Protein AF-A0A353M2Z2-F1 (afdb_monomer)

Nearest PDB structures (foldseek):
  1bkh-assembly2_B  TM=6.447E-01  e=1.099E+00  Pseudomonas putida
  4bub-assembly2_B  TM=2.627E-01  e=3.035E-01  Thermotoga maritima
  2xja-assembly1_A  TM=4.482E-01  e=3.719E+00  Mycobacterium tuberculosis H37Rv
  6dg3-assembly2_D  TM=2.958E-01  e=1.650E+00  Lactiplantibacillus plantarum WCFS1
  7b6g-assembly1_AAA  TM=3.457E-01  e=3.036E+00  Escherichia coli

pLDDT: mean 93.99, std 3.49, range [76.19, 97.94]

Solvent-accessible surface area (backbone atoms only — not comparable to full-atom values): 6653 Å² total; per-residue (Å²): 98,61,69,60,35,52,56,48,42,72,75,35,77,84,65,81,46,67,49,80,40,63,65,47,56,68,56,23,33,75,76,69,71,40,52,56,71,81,47,38,86,52,32,68,34,36,24,31,54,57,53,56,39,16,71,68,46,41,49,57,47,53,56,52,49,56,75,73,43,63,90,91,61,43,48,48,73,35,73,53,76,50,80,56,53,53,96,57,33,64,75,45,80,54,29,28,66,52,43,42,46,72,67,57,51,50,53,51,51,51,48,37,54,75,76,68,80

Secondary structure (DSSP, 8-state):
-HHHHHHHHHH-TTS--EEEE-S-HHHHHHHH---HHHHGGGSSEEEEB--SB-HHHHHHHHHHHHHHSPTT--B--B----SS--TTTTTSTTB-SS---HHHHHHHHHHHHHHT-

Foldseek 3Di:
DQVVLCVQVVVPVPDFFEEEFALDQVCRCPPVVCNCLVCLVSGQEYEHALEQFDLVLLLVSLLVSVVSHPPNHHYDYHYDQAQAHDPCQPVDNGGPNGGDDPVNVVSSVVSCVVSPD

Sequence (117 aa):
MEYFHNLVKAKSPKIKLSAAVFPNPRVAASQVYCDWVGFSQFLDFVCPMVYWYSPEYYRQTVERLQAITPAGTKLYPGISALGVPHPLAGENVNFLPKAPDMEYVAELIDIAREVGT

Structure (mmCIF, N/CA/C/O backbone):
data_AF-A0A353M2Z2-F1
#
_entry.id   AF-A0A353M2Z2-F1
#
loop_
_atom_site.group_PDB
_atom_site.id
_atom_site.type_symbol
_atom_site.label_atom_id
_atom_site.label_alt_id
_atom_site.label_comp_id
_atom_site.label_asym_id
_atom_site.label_entity_id
_atom_site.label_seq_id
_atom_site.pdbx_PDB_ins_code
_atom_site.Cartn_x
_atom_site.Cartn_y
_atom_site.Cartn_z
_atom_site.occupancy
_atom_site.B_iso_or_equiv
_atom_site.auth_seq_id
_atom_site.auth_comp_id
_atom_site.auth_asym_id
_atom_site.auth_atom_id
_atom_site.pdbx_PDB_model_num
ATOM 1 N N . MET A 1 1 ? -13.353 10.273 9.686 1.00 91.00 1 MET A N 1
ATOM 2 C CA . MET A 1 1 ? -13.162 8.807 9.784 1.00 91.00 1 MET A CA 1
ATOM 3 C C . MET A 1 1 ? -13.633 8.231 11.108 1.00 91.00 1 MET A C 1
ATOM 5 O O . MET A 1 1 ? -14.258 7.181 11.081 1.00 91.00 1 MET A O 1
ATOM 9 N N . GLU A 1 2 ? -13.424 8.923 12.229 1.00 94.50 2 GLU A N 1
ATOM 10 C CA . GLU A 1 2 ? -13.919 8.518 13.556 1.00 94.50 2 GLU A CA 1
ATOM 11 C C . GLU A 1 2 ? -15.398 8.091 13.583 1.00 94.50 2 GLU A C 1
ATOM 13 O O . GLU A 1 2 ? -15.724 7.029 14.101 1.00 94.50 2 GLU A O 1
ATOM 18 N N . TYR A 1 3 ? -16.289 8.855 12.940 1.00 96.75 3 TYR A N 1
ATOM 19 C CA . TYR A 1 3 ? -17.705 8.486 12.822 1.00 96.75 3 TYR A CA 1
ATOM 20 C C . TYR A 1 3 ? -17.911 7.075 12.238 1.00 96.75 3 TYR A C 1
ATOM 22 O O . TYR A 1 3 ? -18.635 6.264 12.815 1.00 96.75 3 TYR A O 1
ATOM 30 N N . PHE A 1 4 ? -17.243 6.757 11.123 1.00 96.06 4 PHE A N 1
ATOM 31 C CA . PHE A 1 4 ? -17.342 5.442 10.483 1.00 96.06 4 PHE A CA 1
ATOM 32 C C . PHE A 1 4 ? -16.715 4.344 11.335 1.00 96.06 4 PHE A C 1
ATOM 34 O O . PHE A 1 4 ? -17.272 3.253 11.416 1.00 96.06 4 PHE A O 1
ATOM 41 N N . HIS A 1 5 ? -15.598 4.637 12.003 1.00 96.44 5 HIS A N 1
ATOM 42 C CA . HIS A 1 5 ? -15.005 3.719 12.967 1.00 96.44 5 HIS A CA 1
ATOM 43 C C . HIS A 1 5 ? -16.020 3.346 14.051 1.00 96.44 5 HIS A C 1
ATOM 45 O O . HIS A 1 5 ? -16.340 2.170 14.212 1.00 96.44 5 HIS A O 1
ATOM 51 N N . ASN A 1 6 ? -16.598 4.341 14.725 1.00 97.38 6 ASN A N 1
ATOM 52 C CA . ASN A 1 6 ? -17.565 4.127 15.799 1.00 97.38 6 ASN A CA 1
ATOM 53 C C . ASN A 1 6 ? -18.798 3.363 15.305 1.00 97.38 6 ASN A C 1
ATOM 55 O O . ASN A 1 6 ? -19.238 2.419 15.959 1.00 97.38 6 ASN A O 1
ATOM 59 N N . LEU A 1 7 ? -19.311 3.705 14.121 1.00 97.56 7 LEU A N 1
ATOM 60 C CA . LEU A 1 7 ? -20.452 3.022 13.513 1.00 97.56 7 LEU A CA 1
ATOM 61 C C . LEU A 1 7 ? -20.160 1.539 13.226 1.00 97.56 7 LEU A C 1
ATOM 63 O O . LEU A 1 7 ? -20.971 0.671 13.554 1.00 97.56 7 LEU A O 1
ATOM 67 N N . VAL A 1 8 ? -18.990 1.230 12.661 1.00 97.06 8 VAL A N 1
ATOM 68 C CA . VAL A 1 8 ? -18.574 -0.152 12.376 1.00 97.06 8 VAL A CA 1
ATOM 69 C C . VAL A 1 8 ? -18.362 -0.937 13.670 1.00 97.06 8 VAL A C 1
ATOM 71 O O . VAL A 1 8 ? -18.878 -2.049 13.808 1.00 97.06 8 VAL A O 1
ATOM 74 N N . LYS A 1 9 ? -17.650 -0.361 14.645 1.00 96.38 9 LYS A N 1
ATOM 75 C CA . LYS A 1 9 ? -17.337 -1.044 15.908 1.00 96.38 9 LYS A CA 1
ATOM 76 C C . LYS A 1 9 ? -18.563 -1.228 16.801 1.00 96.38 9 LYS A C 1
ATOM 78 O O . LYS A 1 9 ? -18.654 -2.258 17.465 1.00 96.38 9 LYS A O 1
ATOM 83 N N . ALA A 1 10 ? -19.539 -0.319 16.747 1.00 97.56 10 ALA A N 1
ATOM 84 C CA . ALA A 1 10 ? -20.832 -0.488 17.409 1.00 97.56 10 ALA A CA 1
ATOM 85 C C . ALA A 1 10 ? -21.625 -1.676 16.841 1.00 97.56 10 ALA A C 1
ATOM 87 O O . ALA A 1 10 ? -22.316 -2.369 17.586 1.00 97.56 10 ALA A O 1
ATOM 88 N N . LYS A 1 11 ? -21.512 -1.949 15.532 1.00 97.50 11 LYS A N 1
ATOM 89 C CA . LYS A 1 11 ? -22.144 -3.125 14.918 1.00 97.50 11 LYS A CA 1
ATOM 90 C C . LYS A 1 11 ? -21.443 -4.417 15.325 1.00 97.50 11 LYS A C 1
ATOM 92 O O . LYS A 1 11 ? -22.106 -5.409 15.622 1.00 97.50 11 LYS A O 1
ATOM 97 N N . SER A 1 12 ? -20.113 -4.422 15.296 1.00 97.62 12 SER A N 1
ATOM 98 C CA . SER A 1 12 ? -19.300 -5.509 15.831 1.00 97.62 12 SER A CA 1
ATOM 99 C C . SER A 1 12 ? -17.833 -5.087 15.952 1.00 97.62 12 SER A C 1
ATOM 101 O O . SER A 1 12 ? -17.242 -4.669 14.953 1.00 97.62 12 SER A O 1
ATOM 103 N N . PRO A 1 13 ? -17.174 -5.311 17.105 1.00 95.00 13 PRO A N 1
ATOM 104 C CA . PRO A 1 13 ? -15.746 -5.026 17.251 1.00 95.00 13 PRO A CA 1
ATOM 105 C C . PRO A 1 13 ? -14.857 -5.936 16.384 1.00 95.00 13 PRO A C 1
ATOM 107 O O . PRO A 1 13 ? -13.688 -5.622 16.164 1.00 95.00 13 PRO A O 1
ATOM 110 N N . LYS A 1 14 ? -15.395 -7.053 15.868 1.00 96.88 14 LYS A N 1
ATOM 111 C CA . LYS A 1 14 ? -14.660 -8.002 15.017 1.00 96.88 14 LYS A CA 1
ATOM 112 C C . LYS A 1 14 ? -14.533 -7.539 13.563 1.00 96.88 14 LYS A C 1
ATOM 114 O O . LYS A 1 14 ? -13.639 -8.013 12.867 1.00 96.88 14 LYS A O 1
ATOM 119 N N . ILE A 1 15 ? -15.409 -6.644 13.096 1.00 96.75 15 ILE A N 1
ATOM 120 C CA . ILE A 1 15 ? -15.358 -6.143 11.717 1.00 96.75 15 ILE A CA 1
ATOM 121 C C . ILE A 1 15 ? -14.131 -5.246 11.562 1.00 96.75 15 ILE A C 1
ATOM 123 O O . ILE A 1 15 ? -13.891 -4.355 12.383 1.00 96.75 15 ILE A O 1
ATOM 127 N N . LYS A 1 16 ? -13.355 -5.495 10.506 1.00 95.88 16 LYS A N 1
ATOM 128 C CA . LYS A 1 16 ? -12.177 -4.706 10.149 1.00 95.88 16 LYS A CA 1
ATOM 129 C C . LYS A 1 16 ? -12.564 -3.566 9.213 1.00 95.88 16 LYS A C 1
ATOM 131 O O . LYS A 1 16 ? -13.311 -3.782 8.265 1.00 95.88 16 LYS A O 1
ATOM 136 N N . LEU A 1 17 ? -12.058 -2.370 9.496 1.00 96.19 17 LEU A N 1
ATOM 137 C CA . LEU A 1 17 ? -12.238 -1.174 8.681 1.00 96.19 17 LEU A CA 1
ATOM 138 C C . LEU A 1 17 ? -10.895 -0.767 8.075 1.00 96.19 17 LEU A C 1
ATOM 140 O O . LEU A 1 17 ? -9.902 -0.656 8.791 1.00 96.19 17 LEU A O 1
ATOM 144 N N . SER A 1 18 ? -10.871 -0.526 6.770 1.00 96.81 18 SER A N 1
ATOM 145 C CA . SER A 1 18 ? -9.670 -0.126 6.039 1.00 96.81 18 SER A CA 1
ATOM 146 C C . SER A 1 18 ? -9.983 0.894 4.950 1.00 96.81 18 SER A C 1
ATOM 148 O O . SER A 1 18 ? -11.146 1.224 4.705 1.00 96.81 18 SER A O 1
ATOM 150 N N . ALA A 1 19 ? -8.933 1.405 4.306 1.00 96.69 19 ALA A N 1
ATOM 151 C CA . ALA A 1 19 ? -9.045 2.303 3.165 1.00 96.69 19 ALA A CA 1
ATOM 152 C C . ALA A 1 19 ? -7.968 2.000 2.116 1.00 96.69 19 ALA A C 1
ATOM 154 O O . ALA A 1 19 ? -6.801 1.809 2.465 1.00 96.69 19 ALA A O 1
ATOM 155 N N . ALA A 1 20 ? -8.357 2.008 0.839 1.00 96.62 20 ALA A N 1
ATOM 156 C CA . ALA A 1 20 ? -7.428 2.070 -0.286 1.00 96.62 20 ALA A CA 1
ATOM 157 C C . ALA A 1 20 ? -7.062 3.536 -0.555 1.00 96.62 20 ALA A C 1
ATOM 159 O O . ALA A 1 20 ? -7.951 4.377 -0.689 1.00 96.62 20 ALA A O 1
ATOM 160 N N . VAL A 1 21 ? -5.767 3.856 -0.580 1.00 96.44 21 VAL A N 1
ATOM 161 C CA . VAL A 1 21 ? -5.283 5.249 -0.569 1.00 96.44 21 VAL A CA 1
ATOM 162 C C . VAL A 1 21 ? -4.149 5.470 -1.559 1.00 96.44 21 VAL A C 1
ATOM 164 O O . VAL A 1 21 ? -3.454 4.535 -1.951 1.00 96.44 21 VAL A O 1
ATOM 167 N N . PHE A 1 22 ? -3.923 6.721 -1.958 1.00 95.50 22 PHE A N 1
ATOM 168 C CA . PHE A 1 22 ? -2.767 7.063 -2.783 1.00 95.50 22 PHE A CA 1
ATOM 169 C C . PHE A 1 22 ? -1.458 6.907 -1.988 1.00 95.50 22 PHE A C 1
ATOM 171 O O . PHE A 1 22 ? -1.369 7.389 -0.855 1.00 95.50 22 PHE A O 1
ATOM 178 N N . PRO A 1 23 ? -0.404 6.308 -2.574 1.00 94.50 23 PRO A N 1
ATOM 179 C CA . PRO A 1 23 ? 0.837 5.985 -1.860 1.00 94.50 23 PRO A CA 1
ATOM 180 C C . PRO A 1 23 ? 1.709 7.211 -1.538 1.00 94.50 23 PRO A C 1
ATOM 182 O O . PRO A 1 23 ? 2.677 7.126 -0.781 1.00 94.50 23 PRO A O 1
ATOM 185 N N . ASN A 1 24 ? 1.400 8.379 -2.105 1.00 94.44 24 ASN A N 1
ATOM 186 C CA . ASN A 1 24 ? 2.057 9.628 -1.744 1.00 94.44 24 ASN A CA 1
ATOM 187 C C . ASN A 1 24 ? 1.145 10.445 -0.813 1.00 94.44 24 ASN A C 1
ATOM 189 O O . ASN A 1 24 ? 0.219 11.083 -1.307 1.00 94.44 24 ASN A O 1
ATOM 193 N N . PRO A 1 25 ? 1.404 10.483 0.507 1.00 92.75 25 PRO A N 1
ATOM 194 C CA . PRO A 1 25 ? 0.543 11.175 1.474 1.00 92.75 25 PRO A CA 1
ATOM 195 C C . PRO A 1 25 ? 0.496 12.691 1.254 1.00 92.75 25 PRO A C 1
ATOM 197 O O . PRO A 1 25 ? -0.535 13.316 1.476 1.00 92.75 25 PRO A O 1
ATOM 200 N N . ARG A 1 26 ? 1.593 13.292 0.771 1.00 92.88 26 ARG A N 1
ATOM 201 C CA . ARG A 1 26 ? 1.663 14.735 0.512 1.00 92.88 26 ARG A CA 1
ATOM 202 C C . ARG A 1 26 ? 0.736 15.110 -0.637 1.00 92.88 26 ARG A C 1
ATOM 204 O O . ARG A 1 26 ? -0.038 16.049 -0.510 1.00 92.88 26 ARG A O 1
ATOM 211 N N . VAL A 1 27 ? 0.824 14.365 -1.738 1.00 94.25 27 VAL A N 1
ATOM 212 C CA . VAL A 1 27 ? -0.024 14.567 -2.922 1.00 94.25 27 VAL A CA 1
ATOM 213 C C . VAL A 1 27 ? -1.474 14.193 -2.616 1.00 94.25 27 VAL A C 1
ATOM 215 O O . VAL A 1 27 ? -2.381 14.923 -3.001 1.00 94.25 27 VAL A O 1
ATOM 218 N N . ALA A 1 28 ? -1.697 13.107 -1.869 1.00 95.75 28 ALA A N 1
ATOM 219 C CA . ALA A 1 28 ? -3.029 12.682 -1.448 1.00 95.75 28 ALA A CA 1
ATOM 220 C C . ALA A 1 28 ? -3.751 13.790 -0.664 1.00 95.75 28 ALA A C 1
ATOM 222 O O . ALA A 1 28 ? -4.890 14.132 -0.981 1.00 95.75 28 ALA A O 1
ATOM 223 N N . ALA A 1 29 ? -3.070 14.404 0.307 1.00 95.06 29 ALA A N 1
ATOM 224 C CA . ALA A 1 29 ? -3.630 15.494 1.093 1.00 95.06 29 ALA A CA 1
ATOM 225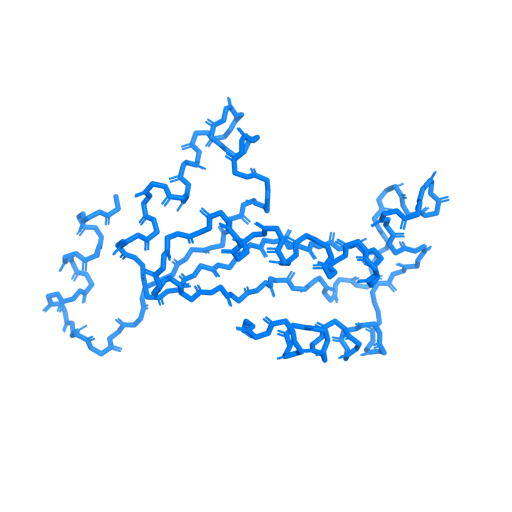 C C . ALA A 1 29 ? -3.853 16.767 0.260 1.00 95.06 29 ALA A C 1
ATOM 227 O O . ALA A 1 29 ? -4.907 17.387 0.374 1.00 95.06 29 ALA A O 1
ATOM 228 N N . SER A 1 30 ? -2.893 17.158 -0.587 1.00 95.62 30 SER A N 1
ATOM 229 C CA . SER A 1 30 ? -2.956 18.446 -1.288 1.00 95.62 30 SER A CA 1
ATOM 230 C C . SER A 1 30 ? -3.831 18.456 -2.543 1.00 95.62 30 SER A C 1
ATOM 232 O O . SER A 1 30 ? -4.363 19.510 -2.880 1.00 95.62 30 SER A O 1
ATOM 234 N N . GLN A 1 31 ? -3.974 17.327 -3.243 1.00 95.88 31 GLN A N 1
ATOM 235 C CA . GLN A 1 31 ? -4.682 17.273 -4.531 1.00 95.88 31 GLN A CA 1
ATOM 236 C C . GLN A 1 31 ? -6.061 16.625 -4.446 1.00 95.88 31 GLN A C 1
ATOM 238 O O . GLN A 1 31 ? -6.953 16.995 -5.203 1.00 95.88 31 GLN A O 1
ATOM 243 N N . VAL A 1 32 ? -6.242 15.655 -3.548 1.00 95.06 32 VAL A N 1
ATOM 244 C CA . VAL A 1 32 ? -7.504 14.903 -3.422 1.00 95.06 32 VAL A CA 1
ATOM 245 C C . VAL A 1 32 ? -8.060 14.922 -2.000 1.00 95.06 32 VAL A C 1
ATOM 247 O O . VAL A 1 32 ? -8.950 14.141 -1.677 1.00 95.06 32 VAL A O 1
ATOM 250 N N . TYR A 1 33 ? -7.543 15.818 -1.152 1.00 94.94 33 TYR A N 1
ATOM 251 C CA . TYR A 1 33 ? -8.016 16.044 0.217 1.00 94.94 33 TYR A CA 1
ATOM 252 C C . TYR A 1 33 ? -8.071 14.761 1.067 1.00 94.94 33 TYR A C 1
ATOM 254 O O . TYR A 1 33 ? -8.925 14.600 1.938 1.00 94.94 33 TYR A O 1
ATOM 262 N N . CYS A 1 34 ? -7.146 13.832 0.813 1.00 95.12 34 CYS A N 1
ATOM 263 C CA . CYS A 1 34 ? -7.063 12.535 1.472 1.00 95.12 34 CYS A CA 1
ATOM 264 C C . CYS A 1 34 ? -5.847 12.485 2.409 1.00 95.12 34 CYS A C 1
ATOM 266 O O . CYS A 1 34 ? -4.795 11.947 2.059 1.00 95.12 34 CYS A O 1
ATOM 268 N N . ASP A 1 35 ? -5.992 13.043 3.614 1.00 94.75 35 ASP A N 1
ATOM 269 C CA . ASP A 1 35 ? -4.986 12.940 4.684 1.00 94.75 35 ASP A CA 1
ATOM 270 C C . ASP A 1 35 ? -5.073 11.587 5.407 1.00 94.75 35 ASP A C 1
ATOM 272 O O . ASP A 1 35 ? -5.505 11.468 6.559 1.00 94.75 35 ASP A O 1
ATOM 276 N N . TRP A 1 36 ? -4.697 10.530 4.691 1.00 94.81 36 TRP A N 1
ATOM 277 C CA . TRP A 1 36 ? -4.811 9.173 5.211 1.00 94.81 36 TRP A CA 1
ATOM 278 C C . TRP A 1 36 ? -3.849 8.857 6.345 1.00 94.81 36 TRP A C 1
ATOM 280 O O . TRP A 1 36 ? -4.145 7.977 7.151 1.00 94.81 36 TRP A O 1
ATOM 290 N N . VAL A 1 37 ? -2.745 9.596 6.459 1.00 94.62 37 VAL A N 1
ATOM 291 C CA . VAL A 1 37 ? -1.834 9.467 7.597 1.00 94.62 37 VAL A CA 1
ATOM 292 C C . VAL A 1 37 ? -2.541 9.956 8.861 1.00 94.62 37 VAL A C 1
ATOM 294 O O . VAL A 1 37 ? -2.590 9.213 9.841 1.00 94.62 37 VAL A O 1
ATOM 297 N N . GLY A 1 38 ? -3.175 11.134 8.824 1.00 94.00 38 GLY A N 1
ATOM 298 C CA . GLY A 1 38 ? -3.901 11.690 9.968 1.00 94.00 38 GLY A CA 1
ATOM 299 C C . GLY A 1 38 ? -5.082 10.829 10.430 1.00 94.00 38 GLY A C 1
ATOM 300 O O . GLY A 1 38 ? -5.307 10.666 11.634 1.00 94.00 38 GLY A O 1
ATOM 301 N N . PHE A 1 39 ? -5.819 10.218 9.494 1.00 94.56 39 PHE A N 1
ATOM 302 C CA . PHE A 1 39 ? -6.968 9.376 9.839 1.00 94.56 39 PHE A CA 1
ATOM 303 C C . PHE A 1 39 ? -6.659 7.884 10.039 1.00 94.56 39 PHE A C 1
ATOM 305 O O . PHE A 1 39 ? -7.568 7.134 10.404 1.00 94.56 39 PHE A O 1
ATOM 312 N N . SER A 1 40 ? -5.418 7.440 9.815 1.00 95.19 40 SER A N 1
ATOM 313 C CA . SER A 1 40 ? -5.017 6.024 9.901 1.00 95.19 40 SER A CA 1
ATOM 314 C C . SER A 1 40 ? -5.309 5.383 11.261 1.00 95.19 40 SER A C 1
ATOM 316 O O . SER A 1 40 ? -5.691 4.219 11.315 1.00 95.19 40 SER A O 1
ATOM 318 N N . GLN A 1 41 ? -5.251 6.164 12.342 1.00 93.38 41 GLN A N 1
ATOM 319 C CA . GLN A 1 41 ? -5.589 5.743 13.709 1.00 93.38 41 GLN A CA 1
ATOM 320 C C . GLN A 1 41 ? -7.020 5.192 13.869 1.00 93.38 41 GLN A C 1
ATOM 322 O O . GLN A 1 41 ? -7.307 4.463 14.813 1.00 93.38 41 GLN A O 1
ATOM 327 N N . PHE A 1 42 ? -7.928 5.530 12.949 1.00 94.69 42 PHE A N 1
ATOM 328 C CA . PHE A 1 42 ? -9.311 5.051 12.951 1.00 94.69 42 PHE A CA 1
ATOM 329 C C . PHE A 1 42 ? -9.507 3.783 12.108 1.00 94.69 42 PHE A C 1
ATOM 331 O O . PHE A 1 42 ? -10.633 3.294 11.985 1.00 94.69 42 PHE A O 1
ATOM 338 N N . LEU A 1 43 ? -8.445 3.254 11.502 1.00 95.19 43 LEU A N 1
ATOM 339 C CA . LEU A 1 43 ? -8.473 2.094 10.620 1.00 95.19 43 LEU A CA 1
ATOM 340 C C . LEU A 1 43 ? -7.742 0.917 11.268 1.00 95.19 43 LEU A C 1
ATOM 342 O O . LEU A 1 43 ? -6.771 1.087 11.995 1.00 95.19 43 LEU A O 1
ATOM 346 N N . ASP A 1 44 ? -8.198 -0.300 10.985 1.00 95.50 44 ASP A N 1
ATOM 347 C CA . ASP A 1 44 ? -7.481 -1.512 11.381 1.00 95.50 44 ASP A CA 1
ATOM 348 C C . ASP A 1 44 ? -6.235 -1.747 10.509 1.00 95.50 44 ASP A C 1
ATOM 350 O O . ASP A 1 44 ? -5.279 -2.381 10.957 1.00 95.50 44 ASP A O 1
ATOM 354 N N . PHE A 1 45 ? -6.270 -1.285 9.256 1.00 95.81 45 PHE A N 1
ATOM 355 C CA . PHE A 1 45 ? -5.153 -1.299 8.313 1.00 95.81 45 PHE A CA 1
ATOM 356 C C . PHE A 1 45 ? -5.400 -0.330 7.149 1.00 95.81 45 PHE A C 1
ATOM 358 O O . PHE A 1 45 ? -6.535 0.073 6.884 1.00 95.81 45 PHE A O 1
ATOM 365 N N . VAL A 1 46 ? -4.340 0.013 6.421 1.00 96.88 46 VAL A N 1
ATOM 366 C CA . VAL A 1 46 ? -4.375 0.897 5.248 1.00 96.88 46 VAL A CA 1
ATOM 367 C C . VAL A 1 46 ? -3.799 0.170 4.036 1.00 96.88 46 VAL A C 1
ATOM 369 O O . VAL A 1 46 ? -2.842 -0.588 4.169 1.00 96.88 46 VAL A O 1
ATOM 372 N N . CYS A 1 47 ? -4.353 0.421 2.850 1.00 97.25 47 CYS A N 1
ATOM 373 C CA . CYS A 1 47 ? -3.912 -0.181 1.593 1.00 97.25 47 CYS A CA 1
ATOM 374 C C . CYS A 1 47 ? -3.410 0.880 0.598 1.00 97.25 47 CYS A C 1
ATOM 376 O O . CYS A 1 47 ? -4.177 1.333 -0.257 1.00 97.25 47 CYS A O 1
ATOM 378 N N . PRO A 1 48 ? -2.140 1.317 0.686 1.00 96.69 48 PRO A N 1
ATOM 379 C CA . PRO A 1 48 ? -1.554 2.220 -0.300 1.00 96.69 48 PRO A CA 1
ATOM 380 C C . PRO A 1 48 ? -1.503 1.563 -1.684 1.00 96.69 48 PRO A C 1
ATOM 382 O O . PRO A 1 48 ? -0.976 0.467 -1.824 1.00 96.69 48 PRO A O 1
ATOM 385 N N . MET A 1 49 ? -2.025 2.220 -2.716 1.00 96.00 49 MET A N 1
ATOM 386 C CA . MET A 1 49 ? -2.064 1.710 -4.092 1.00 96.00 49 MET A CA 1
ATOM 387 C C . MET A 1 49 ? -0.697 1.866 -4.783 1.00 96.00 49 MET A C 1
ATOM 389 O O . MET A 1 49 ? -0.496 2.789 -5.573 1.00 96.00 49 MET A O 1
ATOM 393 N N . VAL A 1 50 ? 0.269 1.001 -4.456 1.00 95.50 50 VAL A N 1
ATOM 394 C CA . VAL A 1 50 ? 1.649 1.016 -4.989 1.00 95.50 50 VAL A CA 1
ATOM 395 C C . VAL A 1 50 ? 1.705 0.272 -6.329 1.00 95.50 50 VAL A C 1
ATOM 397 O O . VAL A 1 50 ? 2.303 -0.791 -6.480 1.00 95.50 50 VAL A O 1
ATOM 400 N N . TYR A 1 51 ? 0.991 0.804 -7.313 1.00 93.75 51 TYR A N 1
ATOM 401 C CA . TYR A 1 51 ? 0.746 0.112 -8.570 1.00 93.75 51 TYR A CA 1
ATOM 402 C C . TYR A 1 51 ? 1.785 0.427 -9.652 1.00 93.75 51 TYR A C 1
ATOM 404 O O . TYR A 1 51 ? 2.252 1.556 -9.770 1.00 93.75 51 TYR A O 1
ATOM 412 N N . TRP A 1 52 ? 2.072 -0.576 -10.491 1.00 89.38 52 TRP A N 1
ATOM 413 C CA . TRP A 1 52 ? 2.940 -0.491 -11.678 1.00 89.38 52 TRP A CA 1
ATOM 414 C C . TRP A 1 52 ? 4.394 -0.069 -11.438 1.00 89.38 52 TRP A C 1
ATOM 416 O O . TRP A 1 52 ? 5.086 0.286 -12.392 1.00 89.38 52 TRP A O 1
ATOM 426 N N . TYR A 1 53 ? 4.872 -0.100 -10.198 1.00 92.69 53 TYR A N 1
ATOM 427 C CA . 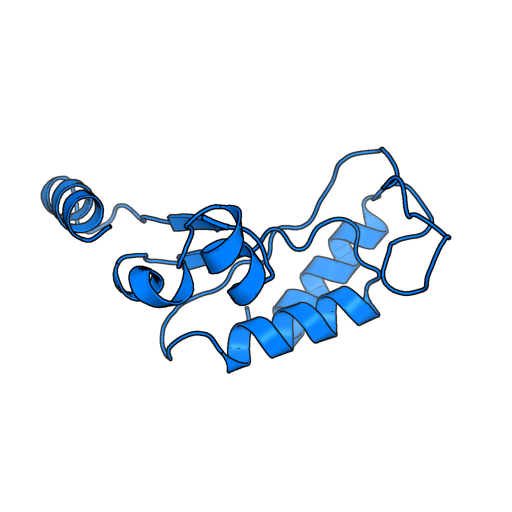TYR A 1 53 ? 6.260 0.228 -9.895 1.00 92.69 53 TYR A CA 1
ATOM 428 C C . TYR A 1 53 ? 7.205 -0.918 -10.249 1.00 92.69 53 TYR A C 1
ATOM 430 O O . TYR A 1 53 ? 6.822 -2.082 -10.232 1.00 92.69 53 TYR A O 1
ATOM 438 N N . SER A 1 54 ? 8.456 -0.598 -10.569 1.00 94.75 54 SER A N 1
ATOM 439 C CA . SER A 1 54 ? 9.506 -1.613 -10.602 1.00 94.75 54 SER A CA 1
ATOM 440 C C . SER A 1 54 ? 9.687 -2.222 -9.201 1.00 94.75 54 SER A C 1
ATOM 442 O O . SER A 1 54 ? 9.408 -1.537 -8.212 1.00 94.75 54 SER A O 1
ATOM 444 N N . PRO A 1 55 ? 10.162 -3.475 -9.077 1.00 95.94 55 PRO A N 1
ATOM 445 C CA . PRO A 1 55 ? 10.361 -4.115 -7.772 1.00 95.94 55 PRO A CA 1
ATOM 446 C C . PRO A 1 55 ? 11.205 -3.283 -6.797 1.00 95.94 55 PRO A C 1
ATOM 448 O O . PRO A 1 55 ? 10.838 -3.110 -5.634 1.00 95.94 55 PRO A O 1
ATOM 451 N N . GLU A 1 56 ? 12.279 -2.670 -7.296 1.00 95.44 56 GLU A N 1
ATOM 452 C CA . GLU A 1 56 ? 13.140 -1.786 -6.507 1.00 95.44 56 GLU A CA 1
ATOM 453 C C . GLU A 1 56 ? 12.387 -0.543 -6.009 1.00 95.44 56 GLU A C 1
ATOM 455 O O . GLU A 1 56 ? 12.404 -0.220 -4.820 1.00 95.44 56 GLU A O 1
ATOM 460 N N . TYR A 1 57 ? 11.655 0.140 -6.894 1.00 95.69 57 TYR A N 1
ATOM 461 C CA . TYR A 1 57 ? 10.912 1.340 -6.512 1.00 95.69 57 TYR A CA 1
ATOM 462 C C . TYR A 1 57 ? 9.706 1.028 -5.612 1.00 95.69 57 TYR A C 1
ATOM 464 O O . TYR A 1 57 ? 9.339 1.828 -4.744 1.00 95.69 57 TYR A O 1
ATOM 472 N N . TYR A 1 58 ? 9.110 -0.156 -5.771 1.00 96.75 58 TYR A N 1
ATOM 473 C CA . TYR A 1 58 ? 8.107 -0.690 -4.860 1.00 96.75 58 TYR A CA 1
ATOM 474 C C . TYR A 1 58 ? 8.688 -0.857 -3.452 1.00 96.75 58 TYR A C 1
ATOM 476 O O . TYR A 1 58 ? 8.123 -0.283 -2.520 1.00 96.75 58 TYR A O 1
ATOM 484 N N . ARG A 1 59 ? 9.838 -1.534 -3.291 1.00 97.38 59 ARG A N 1
ATOM 485 C CA . ARG A 1 59 ? 10.511 -1.701 -1.986 1.00 97.38 59 ARG A CA 1
ATOM 486 C C . ARG A 1 59 ? 10.733 -0.358 -1.298 1.00 97.38 59 ARG A C 1
ATOM 488 O O . ARG A 1 59 ? 10.219 -0.139 -0.202 1.00 97.38 59 ARG A O 1
ATOM 495 N N . GLN A 1 60 ? 11.405 0.567 -1.983 1.00 96.19 60 GLN A N 1
ATOM 496 C CA . GLN A 1 60 ? 11.699 1.903 -1.455 1.00 96.19 60 GLN A CA 1
ATOM 497 C C . GLN A 1 60 ? 10.422 2.655 -1.055 1.00 96.19 60 GLN A C 1
ATOM 499 O O . GLN A 1 60 ? 10.377 3.361 -0.044 1.00 96.19 60 GLN A O 1
ATOM 504 N N . THR A 1 61 ? 9.353 2.507 -1.845 1.00 96.00 61 THR A N 1
ATOM 505 C CA . THR A 1 61 ? 8.060 3.117 -1.533 1.00 96.00 61 THR A CA 1
ATOM 506 C C . THR A 1 61 ? 7.454 2.520 -0.269 1.00 96.00 61 THR A C 1
ATOM 508 O O . THR A 1 61 ? 6.996 3.284 0.581 1.00 96.00 61 THR A O 1
ATOM 511 N N . VAL A 1 62 ? 7.441 1.195 -0.129 1.00 96.12 62 VAL A N 1
ATOM 512 C CA . VAL A 1 62 ? 6.863 0.509 1.033 1.00 96.12 62 VAL A CA 1
ATOM 513 C C . VAL A 1 62 ? 7.642 0.840 2.308 1.00 96.12 62 VAL A C 1
ATOM 515 O O . VAL A 1 62 ? 7.024 1.216 3.303 1.00 96.12 62 VAL A O 1
ATOM 518 N N . GLU A 1 63 ? 8.974 0.816 2.264 1.00 95.88 63 GLU A N 1
ATOM 519 C CA . GLU A 1 63 ? 9.839 1.206 3.388 1.00 95.88 63 GLU A CA 1
ATOM 520 C C . GLU A 1 63 ? 9.578 2.654 3.824 1.00 95.88 63 GLU A C 1
ATOM 522 O O . GLU A 1 63 ? 9.366 2.945 5.004 1.00 95.88 63 GLU A O 1
ATOM 527 N N . ARG A 1 64 ? 9.502 3.581 2.860 1.00 95.19 64 ARG A N 1
ATOM 528 C CA . ARG A 1 64 ? 9.170 4.983 3.141 1.00 95.19 64 ARG A CA 1
ATOM 529 C C . ARG A 1 64 ? 7.786 5.113 3.766 1.00 95.19 64 ARG A C 1
ATOM 531 O O . ARG A 1 64 ? 7.614 5.912 4.683 1.00 95.19 64 ARG A O 1
ATOM 538 N N . LEU A 1 65 ? 6.796 4.378 3.258 1.00 94.56 65 LEU A N 1
ATOM 539 C CA . LEU A 1 65 ? 5.432 4.401 3.780 1.00 94.56 65 LEU A CA 1
ATOM 540 C C . LEU A 1 65 ? 5.372 3.880 5.217 1.00 94.56 65 LEU A C 1
ATOM 542 O O . LEU A 1 65 ? 4.717 4.505 6.047 1.00 94.56 65 LEU A O 1
ATOM 546 N N . GLN A 1 66 ? 6.082 2.801 5.539 1.00 92.19 66 GLN A N 1
ATOM 547 C CA . GLN A 1 66 ? 6.196 2.328 6.918 1.00 92.19 66 GLN A CA 1
ATOM 548 C C . GLN A 1 66 ? 6.820 3.388 7.830 1.00 92.19 66 GLN A C 1
ATOM 550 O O . GLN A 1 66 ? 6.268 3.672 8.889 1.00 92.19 66 GLN A O 1
ATOM 555 N N . ALA A 1 67 ? 7.918 4.021 7.404 1.00 92.31 67 ALA A N 1
ATOM 556 C CA . ALA A 1 67 ? 8.647 4.992 8.222 1.00 92.31 67 ALA A CA 1
ATOM 557 C C . ALA A 1 67 ? 7.821 6.236 8.600 1.00 92.31 67 ALA A C 1
ATOM 559 O O . ALA A 1 67 ? 8.046 6.832 9.651 1.00 92.31 67 ALA A O 1
ATOM 560 N N . ILE A 1 68 ? 6.874 6.648 7.751 1.00 90.44 68 ILE A N 1
ATOM 561 C CA . ILE A 1 68 ? 6.025 7.825 8.006 1.00 90.44 68 ILE A CA 1
ATOM 562 C C . ILE A 1 68 ? 4.707 7.498 8.710 1.00 90.44 68 ILE A C 1
ATOM 564 O O . ILE A 1 68 ? 4.014 8.411 9.161 1.00 90.44 68 ILE A O 1
ATOM 568 N N . THR A 1 69 ? 4.302 6.229 8.719 1.00 89.38 69 THR A N 1
ATOM 569 C CA . THR A 1 69 ? 2.987 5.850 9.228 1.00 89.38 69 THR A CA 1
ATOM 570 C C . THR A 1 69 ? 3.067 5.706 10.752 1.00 89.38 69 THR A C 1
ATOM 572 O O . THR A 1 69 ? 4.043 5.148 11.254 1.00 89.38 69 THR A O 1
ATOM 575 N N . PRO A 1 70 ? 2.068 6.192 11.520 1.00 88.31 70 PRO A N 1
ATOM 576 C CA . PRO A 1 70 ? 2.069 6.058 12.971 1.00 88.31 70 PRO A CA 1
ATOM 577 C C . PRO A 1 70 ? 2.266 4.609 13.422 1.00 88.31 70 PRO A C 1
ATOM 579 O O . PRO A 1 70 ? 1.636 3.689 12.886 1.00 88.31 70 PRO A O 1
ATOM 582 N N . ALA A 1 71 ? 3.107 4.424 14.443 1.00 85.38 71 ALA A N 1
ATOM 583 C CA . ALA A 1 71 ? 3.388 3.119 15.027 1.00 85.38 71 ALA A CA 1
ATOM 584 C C . ALA A 1 71 ? 2.086 2.380 15.389 1.00 85.38 71 ALA A C 1
ATOM 586 O O . ALA A 1 71 ? 1.173 2.954 15.979 1.00 85.38 71 ALA A O 1
ATOM 587 N N . GLY A 1 72 ? 2.004 1.098 15.025 1.00 82.81 72 GLY A N 1
ATOM 588 C CA . GLY A 1 72 ? 0.816 0.263 15.236 1.00 82.81 72 GLY A CA 1
ATOM 589 C C . GLY A 1 72 ? -0.188 0.259 14.077 1.00 82.81 72 GLY A C 1
ATOM 590 O O . GLY A 1 72 ? -1.050 -0.619 14.040 1.00 82.81 72 GLY A O 1
ATOM 591 N N . THR A 1 73 ? -0.057 1.158 13.097 1.00 90.00 73 THR A N 1
ATOM 592 C CA . THR A 1 73 ? -0.850 1.092 11.861 1.00 90.00 73 THR A CA 1
ATOM 593 C C . THR A 1 73 ? -0.303 -0.002 10.952 1.00 90.00 73 THR A C 1
ATOM 595 O O . THR A 1 73 ? 0.867 0.021 10.574 1.00 90.00 73 THR A O 1
ATOM 598 N N . LYS A 1 74 ? -1.157 -0.947 10.553 1.00 93.81 74 LYS A N 1
ATOM 599 C CA . LYS A 1 74 ? -0.791 -1.973 9.570 1.00 93.81 74 LYS A CA 1
ATOM 600 C C . LYS A 1 74 ? -0.954 -1.443 8.152 1.00 93.81 74 LYS A C 1
ATOM 602 O O . LYS A 1 74 ? -1.986 -0.853 7.829 1.00 93.81 74 LYS A O 1
ATOM 607 N N . LEU A 1 75 ? 0.039 -1.692 7.307 1.00 95.50 75 LEU A N 1
ATOM 608 C CA . LEU A 1 75 ? -0.009 -1.387 5.881 1.00 95.50 75 LEU A CA 1
ATOM 609 C C . LEU A 1 75 ? -0.126 -2.690 5.097 1.00 95.50 75 LEU A C 1
ATOM 611 O O . LEU A 1 75 ? 0.593 -3.631 5.386 1.00 95.50 75 LEU A O 1
ATOM 615 N N . TYR A 1 76 ? -0.984 -2.718 4.084 1.00 96.38 76 TYR A N 1
ATOM 616 C CA . TY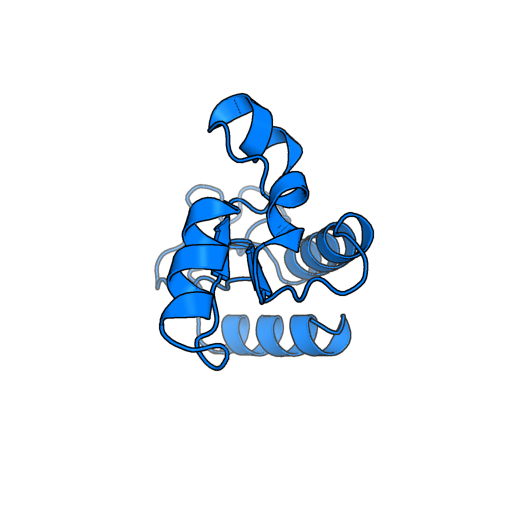R A 1 76 ? -1.022 -3.775 3.075 1.00 96.38 76 TYR A CA 1
ATOM 617 C C . TYR A 1 76 ? -0.904 -3.120 1.699 1.00 96.38 76 TYR A C 1
ATOM 619 O O . TYR A 1 76 ? -1.925 -2.711 1.136 1.00 96.38 76 TYR A O 1
ATOM 627 N N . PRO A 1 77 ? 0.323 -2.934 1.179 1.00 96.50 77 PRO A N 1
ATOM 628 C CA . PRO A 1 77 ? 0.531 -2.278 -0.102 1.00 96.50 77 PRO A CA 1
ATOM 629 C C . PRO A 1 77 ? -0.213 -3.023 -1.214 1.00 96.50 77 PRO A C 1
ATOM 631 O O . PRO A 1 77 ? -0.100 -4.236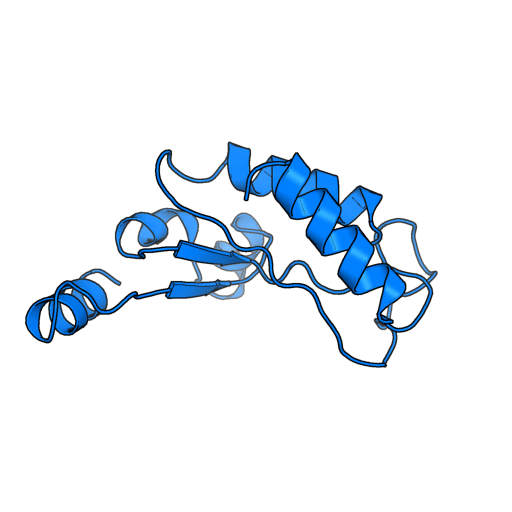 -1.375 1.00 96.50 77 PRO A O 1
ATOM 634 N N . GLY A 1 78 ? -1.023 -2.290 -1.967 1.00 95.94 78 GLY A N 1
ATOM 635 C CA . GLY A 1 78 ? -1.744 -2.820 -3.108 1.00 95.94 78 GLY A CA 1
ATOM 636 C C . GLY A 1 78 ? -0.798 -3.043 -4.281 1.00 95.94 78 GLY A C 1
ATOM 637 O O . GLY A 1 78 ? -0.050 -2.140 -4.652 1.00 95.94 78 GLY A O 1
ATOM 638 N N . ILE A 1 79 ? -0.913 -4.210 -4.910 1.00 95.25 79 ILE A N 1
ATOM 639 C CA . ILE A 1 79 ? -0.197 -4.589 -6.130 1.00 95.25 79 ILE A CA 1
ATOM 640 C C . ILE A 1 79 ? -1.196 -4.598 -7.291 1.00 95.25 79 ILE A C 1
ATOM 642 O O . ILE A 1 79 ? -2.301 -5.127 -7.163 1.00 95.25 79 ILE A O 1
ATOM 646 N N . SER A 1 80 ? -0.824 -4.007 -8.427 1.00 92.56 80 SER A N 1
ATOM 647 C CA . SER A 1 80 ? -1.641 -4.102 -9.639 1.00 92.56 80 SER A CA 1
ATOM 648 C C . SER A 1 80 ? -1.406 -5.450 -10.308 1.00 92.56 80 SER A C 1
ATOM 650 O O . SER A 1 80 ? -0.267 -5.798 -10.600 1.00 92.56 80 SER A O 1
ATOM 652 N N . ALA A 1 81 ? -2.494 -6.167 -10.577 1.00 90.12 81 ALA A N 1
ATOM 653 C CA . ALA A 1 81 ? -2.521 -7.377 -11.399 1.00 90.12 81 ALA A CA 1
ATOM 654 C C . ALA A 1 81 ? -3.235 -7.125 -12.740 1.00 90.12 81 ALA A C 1
ATOM 656 O O . ALA A 1 81 ? -3.777 -8.037 -13.362 1.00 90.12 81 ALA A O 1
ATOM 657 N N . LEU A 1 82 ? -3.313 -5.859 -13.160 1.00 87.25 82 LEU A N 1
ATOM 658 C CA . LEU A 1 82 ? -3.929 -5.498 -14.429 1.00 87.25 82 LEU A CA 1
ATOM 659 C C . LEU A 1 82 ? -2.990 -5.912 -15.561 1.00 87.25 82 LEU A C 1
ATOM 661 O O . LEU A 1 82 ? -1.854 -5.458 -15.598 1.00 87.25 82 LEU A O 1
ATOM 665 N N . GLY A 1 83 ? -3.470 -6.729 -16.502 1.00 88.81 83 GLY A N 1
ATOM 666 C CA . GLY A 1 83 ? -2.700 -7.230 -17.652 1.00 88.81 83 GLY A CA 1
ATOM 667 C C . GLY A 1 83 ? -2.393 -6.177 -18.725 1.00 88.81 83 GLY A C 1
ATOM 668 O O . GLY A 1 83 ? -2.329 -6.503 -19.907 1.00 88.81 83 GLY A O 1
ATOM 669 N N . VAL A 1 84 ? -2.245 -4.912 -18.330 1.00 91.69 84 VAL A N 1
ATOM 670 C CA . VAL A 1 84 ? -1.898 -3.786 -19.200 1.00 91.69 84 VAL A CA 1
ATOM 671 C C . VAL A 1 84 ? -0.741 -2.988 -18.590 1.00 91.69 84 VAL A C 1
ATOM 67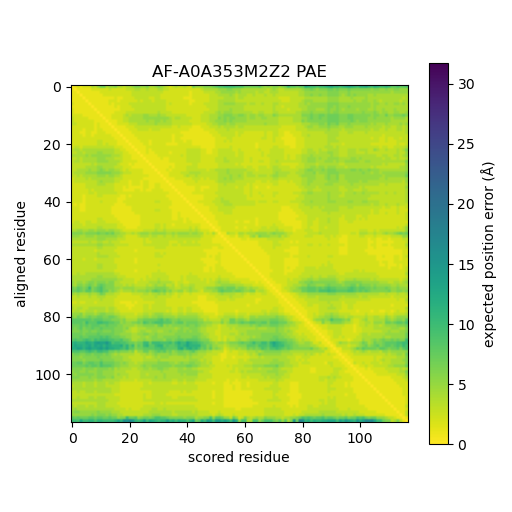3 O O . VAL A 1 84 ? -0.706 -2.792 -17.368 1.00 91.69 84 VAL A O 1
ATOM 676 N N . PRO A 1 85 ? 0.219 -2.527 -19.411 1.00 91.69 85 PRO A N 1
ATOM 677 C CA . PRO A 1 85 ? 1.313 -1.698 -18.928 1.00 91.69 85 PRO A CA 1
ATOM 678 C C . PRO A 1 85 ? 0.805 -0.318 -18.495 1.00 91.69 85 PRO A C 1
ATOM 680 O O . PRO A 1 85 ? -0.216 0.178 -18.976 1.00 91.69 85 PRO A O 1
ATOM 683 N N . HIS A 1 86 ? 1.544 0.319 -17.591 1.00 93.00 86 HIS A N 1
ATOM 684 C CA . HIS A 1 86 ? 1.328 1.725 -17.258 1.00 93.00 86 HIS A CA 1
ATOM 685 C C . HIS A 1 86 ? 1.715 2.622 -18.449 1.00 93.00 86 HIS A C 1
ATOM 687 O O . HIS A 1 86 ? 2.646 2.265 -19.169 1.00 93.00 86 HIS A O 1
ATOM 693 N N . PRO A 1 87 ? 1.099 3.806 -18.645 1.00 91.69 87 PRO A N 1
ATOM 694 C CA . PRO A 1 87 ? 1.500 4.726 -19.715 1.00 91.69 87 PRO A CA 1
ATOM 695 C C . PRO A 1 87 ? 2.987 5.108 -19.700 1.00 91.69 87 PRO A C 1
ATOM 697 O O . PRO A 1 87 ? 3.569 5.305 -20.753 1.00 91.69 87 PRO A O 1
ATOM 700 N N . LEU A 1 88 ? 3.597 5.157 -18.510 1.00 89.62 88 LEU A N 1
ATOM 701 C CA . LEU A 1 88 ? 5.023 5.469 -18.313 1.00 89.62 88 LEU A CA 1
ATOM 702 C C . LEU A 1 88 ? 5.931 4.219 -18.300 1.00 89.62 88 LEU A C 1
ATOM 704 O O . LEU A 1 88 ? 7.084 4.293 -17.870 1.00 89.62 88 LEU A O 1
ATOM 708 N N . ALA A 1 89 ? 5.414 3.045 -18.678 1.00 89.75 89 ALA A N 1
ATOM 709 C CA . ALA A 1 89 ? 6.187 1.806 -18.693 1.00 89.75 89 ALA A CA 1
ATOM 710 C C . ALA A 1 89 ? 7.381 1.927 -19.652 1.00 89.75 89 ALA A C 1
ATOM 712 O O . ALA A 1 89 ? 7.220 2.251 -20.825 1.00 89.75 89 ALA A O 1
ATOM 713 N N . GLY A 1 90 ? 8.588 1.673 -19.143 1.00 81.94 90 GLY A N 1
ATOM 714 C CA . GLY A 1 90 ? 9.824 1.797 -19.921 1.00 81.94 90 GLY A CA 1
ATOM 715 C C . GLY A 1 90 ? 10.306 3.236 -20.139 1.00 81.94 90 GLY A C 1
ATOM 716 O O . GLY A 1 90 ? 11.402 3.418 -20.660 1.00 81.94 90 GLY A O 1
ATOM 717 N N . GLU A 1 91 ? 9.554 4.254 -19.701 1.00 89.31 91 GLU A N 1
ATOM 718 C CA . GLU A 1 91 ? 9.998 5.653 -19.773 1.00 89.31 91 GLU A CA 1
ATOM 719 C C . GLU A 1 91 ? 11.011 6.001 -18.673 1.00 89.31 91 GLU A C 1
ATOM 721 O O . GLU A 1 91 ? 11.841 6.893 -18.843 1.00 89.31 91 GLU A O 1
ATOM 726 N N . ASN A 1 92 ? 10.958 5.308 -17.530 1.00 89.62 92 ASN A N 1
ATOM 727 C CA . ASN A 1 92 ? 11.959 5.409 -16.471 1.00 89.62 92 ASN A CA 1
ATOM 728 C C . ASN A 1 92 ? 12.010 4.137 -15.606 1.00 89.62 92 ASN A C 1
ATOM 730 O O . ASN A 1 92 ? 11.148 3.264 -15.695 1.00 89.62 92 ASN A O 1
ATOM 734 N N . VAL A 1 93 ? 13.022 4.064 -14.737 1.00 88.31 93 VAL A N 1
ATOM 735 C CA . VAL A 1 93 ? 13.307 2.903 -13.874 1.00 88.31 93 VAL A CA 1
ATOM 736 C C . VAL A 1 93 ? 12.295 2.682 -12.746 1.00 88.31 93 VAL A C 1
ATOM 738 O O . VAL A 1 93 ? 12.321 1.631 -12.112 1.00 88.31 93 VAL A O 1
ATOM 741 N N . ASN A 1 94 ? 11.407 3.643 -12.476 1.00 92.19 94 ASN A N 1
ATOM 742 C CA . ASN A 1 94 ? 10.442 3.541 -11.382 1.00 92.19 94 ASN A CA 1
ATOM 743 C C . ASN A 1 94 ? 9.227 2.694 -11.756 1.00 92.19 94 ASN A C 1
ATOM 745 O O . ASN A 1 94 ? 8.535 2.232 -10.855 1.00 92.19 94 ASN A O 1
ATOM 749 N N . PHE A 1 95 ? 8.950 2.496 -13.049 1.00 93.00 95 PHE A N 1
ATOM 750 C CA . PHE A 1 95 ? 7.790 1.743 -13.526 1.00 93.00 95 PHE A CA 1
ATOM 751 C C . PHE A 1 95 ? 8.194 0.392 -14.116 1.00 93.00 95 PHE A C 1
ATOM 753 O O . PHE A 1 95 ? 9.237 0.260 -14.757 1.00 93.00 95 PHE A O 1
ATOM 760 N N . LEU A 1 96 ? 7.335 -0.611 -13.936 1.00 93.62 96 LEU A N 1
ATOM 761 C CA . LEU A 1 96 ? 7.469 -1.902 -14.601 1.00 93.62 96 LEU A CA 1
ATOM 762 C C . LEU A 1 96 ? 7.403 -1.691 -16.131 1.00 93.62 96 LEU A C 1
ATOM 764 O O . LEU A 1 96 ? 6.455 -1.068 -16.611 1.00 93.62 96 LEU A O 1
ATOM 768 N N . PRO A 1 97 ? 8.365 -2.205 -16.922 1.00 92.81 97 PRO A N 1
ATOM 769 C CA . PRO A 1 97 ? 8.414 -1.965 -18.368 1.00 92.81 97 PRO A CA 1
ATOM 770 C C . PRO A 1 97 ? 7.391 -2.786 -19.168 1.00 92.81 97 PRO A C 1
ATOM 772 O O . PRO A 1 97 ? 7.226 -2.569 -20.365 1.00 92.81 97 PRO A O 1
ATOM 775 N N . LYS A 1 98 ? 6.713 -3.740 -18.523 1.00 92.44 98 LYS A N 1
ATOM 776 C CA . LYS A 1 98 ? 5.713 -4.632 -19.120 1.00 92.44 98 LYS A CA 1
ATOM 777 C C . LYS A 1 98 ? 4.402 -4.581 -18.337 1.00 92.44 98 LYS A C 1
ATOM 779 O O . LYS A 1 98 ? 4.321 -3.968 -17.274 1.00 92.44 98 LYS A O 1
ATOM 784 N N . ALA A 1 99 ? 3.371 -5.231 -18.866 1.00 94.06 99 ALA A N 1
ATOM 785 C CA . ALA A 1 99 ? 2.171 -5.508 -18.089 1.00 94.06 99 ALA A CA 1
ATOM 786 C C . ALA A 1 99 ? 2.524 -6.368 -16.856 1.00 94.06 99 ALA A C 1
ATOM 788 O O . ALA A 1 99 ? 3.325 -7.297 -16.992 1.00 94.06 99 ALA A O 1
ATOM 789 N N . PRO A 1 100 ? 1.937 -6.082 -15.681 1.00 94.12 100 PRO A N 1
ATOM 790 C CA . PRO A 1 100 ? 1.988 -6.974 -14.531 1.00 94.12 100 PRO A CA 1
ATOM 791 C C . PRO A 1 100 ? 1.617 -8.416 -14.898 1.00 94.12 100 PRO A C 1
ATOM 793 O O . PRO A 1 100 ? 0.562 -8.667 -15.482 1.00 94.12 100 PRO A O 1
ATOM 796 N N . ASP A 1 101 ? 2.480 -9.357 -14.527 1.00 94.25 101 ASP A N 1
ATOM 797 C CA . ASP A 1 101 ? 2.256 -10.796 -14.641 1.00 94.25 101 ASP A CA 1
ATOM 798 C C . ASP A 1 101 ? 2.374 -11.477 -13.270 1.00 94.25 101 ASP A C 1
ATOM 800 O O . ASP A 1 101 ? 2.603 -10.835 -12.243 1.00 94.25 101 ASP A O 1
ATOM 804 N N . MET A 1 102 ? 2.162 -12.793 -13.237 1.00 94.62 102 MET A N 1
ATOM 805 C CA . MET A 1 102 ? 2.167 -13.552 -11.985 1.00 94.62 102 MET A CA 1
ATOM 806 C C . MET A 1 102 ? 3.544 -13.592 -11.315 1.00 94.62 102 MET A C 1
ATOM 808 O O . MET A 1 102 ? 3.604 -13.621 -10.089 1.00 94.62 102 MET A O 1
ATOM 812 N N . GLU A 1 103 ? 4.630 -13.578 -12.095 1.00 95.06 103 GLU A N 1
ATOM 813 C CA . GLU A 1 103 ? 5.999 -13.546 -11.565 1.00 95.06 103 GLU A CA 1
ATOM 814 C C . GLU A 1 103 ? 6.260 -12.223 -10.847 1.00 95.06 103 GLU A C 1
ATOM 816 O O . GLU A 1 103 ? 6.681 -12.221 -9.694 1.00 95.06 103 GLU A O 1
ATOM 821 N N . TYR A 1 104 ? 5.899 -11.107 -11.483 1.00 95.62 104 TYR A N 1
ATOM 822 C CA . TYR A 1 104 ? 5.968 -9.781 -10.880 1.00 95.62 104 TYR A CA 1
ATOM 823 C C . TYR A 1 104 ? 5.127 -9.683 -9.599 1.00 95.62 104 TYR A C 1
ATOM 825 O O . TYR A 1 104 ? 5.595 -9.181 -8.580 1.00 95.62 104 TYR A O 1
ATOM 833 N N . VAL A 1 105 ? 3.885 -10.181 -9.617 1.00 96.25 105 VAL A N 1
ATOM 834 C CA . VAL A 1 105 ? 3.022 -10.160 -8.424 1.00 96.25 105 VAL A CA 1
ATOM 835 C C . VAL A 1 105 ? 3.637 -10.975 -7.283 1.00 96.25 105 VAL A C 1
ATOM 837 O O . VAL A 1 105 ? 3.616 -10.518 -6.141 1.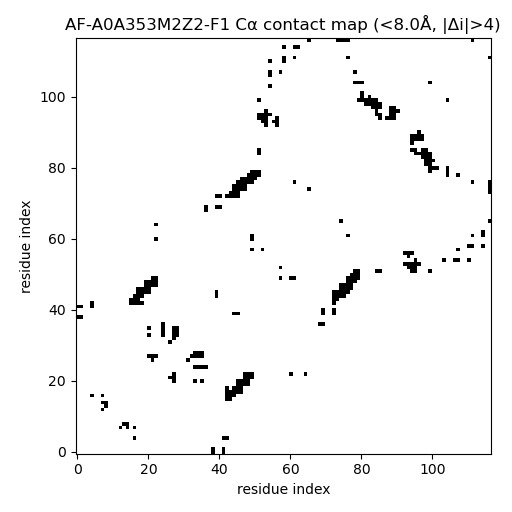00 96.25 105 VAL A O 1
ATOM 840 N N . ALA A 1 106 ? 4.194 -12.154 -7.574 1.00 96.88 106 ALA A N 1
ATOM 841 C CA . ALA A 1 106 ? 4.860 -12.983 -6.574 1.00 96.88 106 ALA A CA 1
ATOM 842 C C . ALA A 1 106 ? 6.091 -12.280 -5.978 1.00 96.88 106 ALA A C 1
ATOM 844 O O . ALA A 1 106 ? 6.218 -12.219 -4.756 1.00 96.88 106 ALA A O 1
ATOM 845 N N . GLU A 1 107 ? 6.928 -11.669 -6.819 1.00 97.31 107 GLU A N 1
ATOM 846 C CA . GLU A 1 107 ? 8.096 -10.899 -6.383 1.00 97.31 107 GLU A CA 1
ATOM 847 C C . GLU A 1 107 ? 7.701 -9.757 -5.433 1.00 97.31 107 GLU A C 1
ATOM 849 O O . GLU A 1 107 ? 8.280 -9.606 -4.358 1.00 97.31 107 GLU A O 1
ATOM 854 N N . LEU A 1 108 ? 6.662 -8.984 -5.766 1.00 97.19 108 LEU A N 1
ATOM 855 C CA . LEU A 1 108 ? 6.214 -7.884 -4.906 1.00 97.19 108 LEU A CA 1
ATOM 856 C C . LEU A 1 108 ? 5.601 -8.353 -3.579 1.00 97.19 108 LEU A C 1
ATOM 858 O O . LEU A 1 108 ? 5.703 -7.645 -2.572 1.00 97.19 108 LEU A O 1
ATOM 862 N N . ILE A 1 109 ? 4.973 -9.533 -3.557 1.00 96.88 109 ILE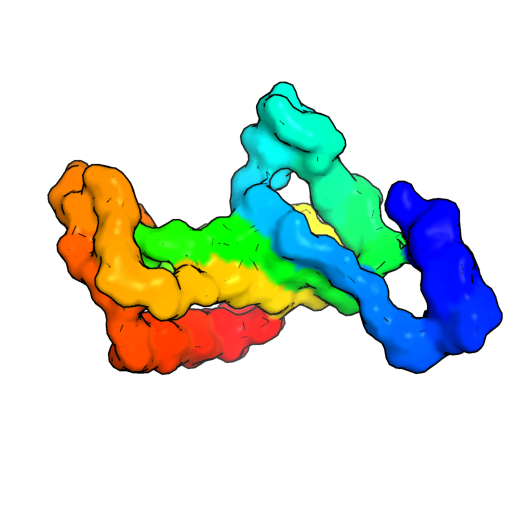 A N 1
ATOM 863 C CA . ILE A 1 109 ? 4.498 -10.164 -2.318 1.00 96.88 109 ILE A CA 1
ATOM 864 C C . ILE A 1 109 ? 5.685 -10.515 -1.417 1.00 96.88 109 ILE A C 1
ATOM 866 O O . ILE A 1 109 ? 5.626 -10.259 -0.213 1.00 96.88 109 ILE A O 1
ATOM 870 N N . ASP A 1 110 ? 6.755 -11.075 -1.978 1.00 97.94 110 ASP A N 1
ATOM 871 C CA . ASP A 1 110 ? 7.941 -11.439 -1.203 1.00 97.94 110 ASP A CA 1
ATOM 872 C C . ASP A 1 110 ? 8.664 -10.195 -0.671 1.00 97.94 110 ASP A C 1
ATOM 874 O O . ASP A 1 110 ? 8.980 -10.139 0.518 1.00 97.94 110 ASP A O 1
ATOM 878 N N . ILE A 1 111 ? 8.773 -9.130 -1.471 1.00 97.56 111 ILE A N 1
ATOM 879 C CA . ILE A 1 111 ? 9.289 -7.833 -1.003 1.00 97.56 111 ILE A CA 1
ATOM 880 C C . ILE A 1 111 ? 8.449 -7.281 0.159 1.00 97.56 111 ILE A C 1
ATOM 882 O O . ILE A 1 111 ? 9.002 -6.841 1.166 1.00 97.56 111 ILE A O 1
ATOM 886 N N . ALA A 1 112 ? 7.116 -7.307 0.054 1.00 95.25 112 ALA A N 1
ATOM 887 C CA . ALA A 1 112 ? 6.238 -6.820 1.122 1.00 95.25 112 ALA A CA 1
ATOM 888 C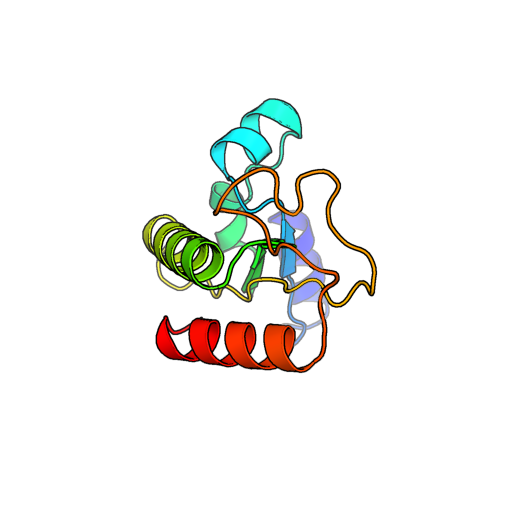 C . ALA A 1 112 ? 6.439 -7.598 2.436 1.00 95.25 112 ALA A C 1
ATOM 890 O O . ALA A 1 112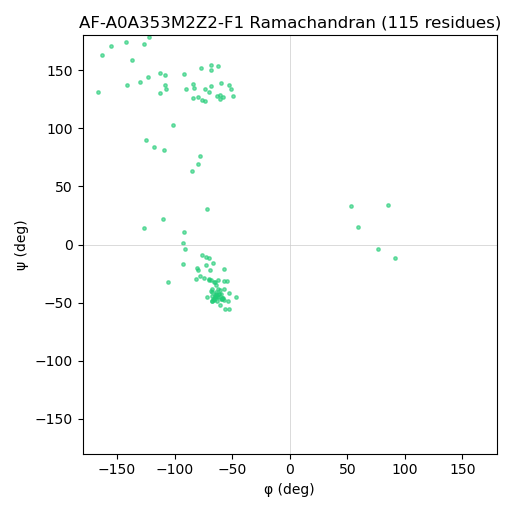 ? 6.483 -7.004 3.516 1.00 95.25 112 ALA A O 1
ATOM 891 N N . ARG A 1 113 ? 6.628 -8.921 2.343 1.00 94.62 113 ARG A N 1
ATOM 892 C CA . ARG A 1 113 ? 6.925 -9.778 3.500 1.00 94.62 113 ARG A CA 1
ATOM 893 C C . ARG A 1 113 ? 8.275 -9.452 4.129 1.00 94.62 113 ARG A C 1
ATOM 895 O O . ARG A 1 113 ? 8.359 -9.391 5.351 1.00 94.62 113 ARG A O 1
ATOM 902 N N . GLU A 1 114 ? 9.309 -9.236 3.318 1.00 95.38 114 GLU A N 1
ATOM 903 C CA . GLU A 1 114 ? 10.653 -8.885 3.795 1.00 95.38 114 GLU A CA 1
ATOM 904 C C . GLU A 1 114 ? 10.685 -7.536 4.517 1.00 95.38 114 GLU A C 1
ATOM 906 O O . GLU A 1 114 ? 11.332 -7.406 5.554 1.00 95.38 114 GLU A O 1
ATOM 911 N N . VAL A 1 115 ? 9.963 -6.544 3.991 1.00 91.69 115 VAL A N 1
ATOM 912 C CA . VAL A 1 115 ? 9.841 -5.214 4.609 1.00 91.69 115 VAL A CA 1
ATOM 913 C C . VAL A 1 115 ? 8.956 -5.261 5.870 1.00 91.69 115 VAL A C 1
ATOM 915 O O . VAL A 1 115 ? 9.026 -4.381 6.725 1.00 91.69 115 VAL A O 1
ATOM 918 N N . GLY A 1 116 ? 8.151 -6.311 6.048 1.00 86.56 116 GLY A N 1
ATOM 919 C CA . GLY A 1 116 ? 7.352 -6.528 7.256 1.00 86.56 116 GLY A CA 1
ATOM 920 C C . GLY A 1 116 ? 6.004 -5.805 7.243 1.00 86.56 116 GLY A C 1
ATOM 921 O O . GLY A 1 116 ? 5.547 -5.335 8.288 1.00 86.56 116 GLY A O 1
ATOM 922 N N . THR A 1 117 ? 5.383 -5.685 6.067 1.00 76.19 117 THR A N 1
ATOM 923 C CA . THR A 1 117 ? 3.988 -5.231 5.906 1.00 76.19 117 THR A CA 1
ATOM 924 C C . THR A 1 117 ? 3.018 -6.398 5.791 1.00 76.19 117 THR A C 1
ATOM 926 O O . THR A 1 117 ? 3.319 -7.319 5.001 1.00 76.19 117 THR A O 1
#

Mean predicted aligned error: 3.26 Å

Radius of gyration: 15.41 Å; Cα contacts (8 Å, |Δi|>4): 178; chains: 1; bounding box: 36×32×37 Å